Protein AF-A0AAD0E8A0-F1 (afdb_monomer_lite)

Sequence (74 aa):
MNTITLKRNLSFQEYQLLTQILDEMGIEIERKIDSFALDKQDLENIAKSNEEAKQGLLISSEEVRNRALKLCTK

Radius of gyration: 21.2 Å; chains: 1; bounding box: 45×26×51 Å

Secondary structure (DSSP, 8-state):
--PPPPSSPPPHHHHHHHHHHHHHTT--------TT---HHHHHHHHHHHHHHHTT----HHHHHHHHHHHHT-

pLDDT: mean 84.56, std 9.88, range [53.91, 93.75]

Foldseek 3Di:
DDDDDDPDDDDPVRVVVVVVVCVVVVHDDDDDDPPPPQDPVNVVVVVVVVVCVVVVVDDDPVRVVVVVVVVVVD

Structure (mmCIF, N/CA/C/O backbone):
data_AF-A0AAD0E8A0-F1
#
_entry.id   AF-A0AAD0E8A0-F1
#
loop_
_atom_site.group_PDB
_atom_site.id
_atom_site.type_symbol
_atom_site.label_atom_id
_atom_site.label_alt_id
_atom_site.label_comp_id
_atom_site.label_asym_id
_atom_site.label_entity_id
_atom_site.label_seq_id
_atom_site.pdbx_PDB_ins_code
_atom_site.Cartn_x
_atom_site.Cartn_y
_atom_site.Cartn_z
_atom_site.occupancy
_atom_site.B_iso_or_equiv
_atom_site.auth_seq_id
_atom_site.auth_comp_id
_atom_site.auth_asym_id
_atom_site.auth_atom_id
_atom_site.pdbx_PDB_model_num
ATOM 1 N N . MET A 1 1 ? 26.157 -7.363 -13.070 1.00 56.50 1 MET A N 1
ATOM 2 C CA . MET A 1 1 ? 24.942 -6.698 -13.579 1.00 56.50 1 MET A CA 1
ATOM 3 C C . MET A 1 1 ? 25.348 -5.296 -13.994 1.00 56.50 1 MET A C 1
ATOM 5 O O . MET A 1 1 ? 25.896 -4.586 -13.161 1.00 56.50 1 MET A O 1
ATOM 9 N N . ASN A 1 2 ? 25.207 -4.942 -15.272 1.00 69.94 2 ASN A N 1
ATOM 10 C CA . ASN A 1 2 ? 25.653 -3.646 -15.792 1.00 69.94 2 ASN A CA 1
ATOM 11 C C . ASN A 1 2 ? 24.457 -2.690 -15.806 1.00 69.94 2 ASN A C 1
ATOM 13 O O . ASN A 1 2 ? 23.681 -2.692 -16.753 1.00 69.94 2 ASN A O 1
ATOM 17 N N . THR A 1 3 ? 24.282 -1.916 -14.738 1.00 71.94 3 THR A N 1
ATOM 18 C CA . THR A 1 3 ? 23.173 -0.961 -14.606 1.00 71.94 3 THR A CA 1
ATOM 19 C C . THR A 1 3 ? 23.614 0.441 -15.016 1.00 71.94 3 THR A C 1
ATOM 21 O O . THR A 1 3 ? 24.677 0.901 -14.596 1.00 71.94 3 THR A O 1
ATOM 24 N N . ILE A 1 4 ? 22.785 1.147 -15.785 1.00 76.81 4 ILE A N 1
ATOM 25 C CA . ILE A 1 4 ? 22.985 2.571 -16.076 1.00 76.81 4 ILE A CA 1
ATOM 26 C C . ILE A 1 4 ? 22.307 3.384 -14.974 1.00 76.81 4 ILE A C 1
ATOM 28 O O . ILE A 1 4 ? 21.089 3.341 -14.815 1.00 76.81 4 ILE A O 1
ATOM 32 N N . THR A 1 5 ? 23.094 4.143 -14.216 1.00 80.25 5 THR A N 1
ATOM 33 C CA . THR A 1 5 ? 22.572 5.033 -13.174 1.00 80.25 5 THR A CA 1
ATOM 34 C C . THR A 1 5 ? 22.284 6.413 -13.755 1.00 80.25 5 THR A C 1
ATOM 36 O O . THR A 1 5 ? 23.106 6.990 -14.470 1.00 80.25 5 THR A O 1
ATOM 39 N N . LEU A 1 6 ? 21.125 6.978 -13.423 1.00 82.25 6 LEU A N 1
ATOM 40 C CA . LEU A 1 6 ? 20.774 8.337 -13.825 1.00 82.25 6 LEU A CA 1
ATOM 41 C C . LEU A 1 6 ? 21.605 9.358 -13.035 1.00 82.25 6 LEU A C 1
ATOM 43 O O . LEU A 1 6 ? 21.782 9.230 -11.827 1.00 82.25 6 LEU A O 1
ATOM 47 N N . LYS A 1 7 ? 22.110 10.393 -13.719 1.00 82.50 7 LYS A N 1
ATOM 48 C CA . LYS A 1 7 ? 22.994 11.419 -13.124 1.00 82.50 7 LYS A CA 1
ATOM 49 C C . LYS A 1 7 ? 22.291 12.356 -12.136 1.00 82.50 7 LYS A C 1
ATOM 51 O O . LYS A 1 7 ? 22.963 13.058 -11.388 1.00 82.50 7 LYS A O 1
ATOM 56 N N . ARG A 1 8 ? 20.960 12.416 -12.173 1.00 88.50 8 ARG A N 1
ATOM 57 C CA . ARG A 1 8 ? 20.137 13.253 -11.297 1.00 88.50 8 ARG A CA 1
ATOM 58 C C . ARG A 1 8 ? 18.863 12.519 -10.907 1.00 88.50 8 ARG A C 1
ATOM 60 O O . ARG A 1 8 ? 18.424 11.623 -11.627 1.00 88.50 8 ARG A O 1
ATOM 67 N N . ASN A 1 9 ? 18.250 12.967 -9.818 1.00 85.62 9 ASN A N 1
ATOM 68 C CA . ASN A 1 9 ? 16.896 12.559 -9.469 1.00 85.62 9 ASN A CA 1
ATOM 69 C C . ASN A 1 9 ? 15.919 13.137 -10.496 1.00 85.62 9 ASN A C 1
ATOM 71 O O . ASN A 1 9 ? 16.005 14.318 -10.836 1.00 85.62 9 ASN A O 1
ATOM 75 N N . LEU A 1 10 ? 15.021 12.294 -10.993 1.00 85.75 10 LEU A N 1
ATOM 76 C CA . LEU A 1 10 ? 13.959 12.702 -11.903 1.00 85.75 10 LEU A CA 1
ATOM 77 C C . LEU A 1 10 ? 12.691 13.000 -11.108 1.00 85.75 10 LEU A C 1
ATOM 79 O O . LEU A 1 10 ? 12.390 12.312 -10.130 1.00 85.75 10 LEU A O 1
ATOM 83 N N . SER A 1 11 ? 11.933 13.997 -11.552 1.00 90.19 11 SER A N 1
ATOM 84 C CA . SER A 1 11 ? 10.524 14.100 -11.179 1.00 90.19 11 SER A CA 1
ATOM 85 C C . SER A 1 11 ? 9.751 12.876 -11.678 1.00 90.19 11 SER A C 1
ATOM 87 O O . SER A 1 11 ? 10.194 12.155 -12.575 1.00 90.19 11 SER A O 1
ATOM 89 N N . PHE A 1 12 ? 8.568 12.648 -11.111 1.00 84.94 12 PHE A N 1
ATOM 90 C CA . PHE A 1 12 ? 7.716 11.530 -11.511 1.00 84.94 12 PHE A CA 1
ATOM 91 C C . PHE A 1 12 ? 7.385 11.565 -13.013 1.00 84.94 12 PHE A C 1
ATOM 93 O O . PHE A 1 12 ? 7.474 10.545 -13.690 1.00 84.94 12 PHE A O 1
ATOM 100 N N . GLN A 1 13 ? 7.085 12.750 -13.551 1.00 91.94 13 GLN A N 1
ATOM 101 C CA . GLN A 1 13 ? 6.765 12.937 -14.966 1.00 91.94 13 GLN A CA 1
ATOM 102 C C . GLN A 1 13 ? 7.973 12.656 -15.870 1.00 91.94 13 GLN A C 1
ATOM 104 O O . GLN A 1 13 ? 7.843 11.963 -16.877 1.00 91.94 13 GLN A O 1
ATOM 109 N N . GLU A 1 14 ? 9.157 13.159 -15.503 1.00 90.06 14 GLU A N 1
ATOM 110 C CA . GLU A 1 14 ? 10.395 12.888 -16.247 1.00 90.06 14 GLU A CA 1
ATOM 111 C C . GLU A 1 14 ? 10.751 11.400 -16.224 1.00 90.06 14 GLU A C 1
ATOM 113 O O . GLU A 1 14 ? 11.198 10.860 -17.234 1.00 90.06 14 GLU A O 1
ATOM 118 N N . TYR A 1 15 ? 10.539 10.735 -15.086 1.00 88.88 15 TYR A N 1
ATOM 119 C CA . TYR A 1 15 ? 10.746 9.299 -14.963 1.00 88.88 15 TYR A CA 1
ATOM 120 C C . TYR A 1 15 ? 9.809 8.523 -15.894 1.00 88.88 15 TYR A C 1
ATOM 122 O O . TYR A 1 15 ? 10.286 7.685 -16.651 1.00 88.88 15 TYR A O 1
ATOM 130 N N . GLN A 1 16 ? 8.509 8.840 -15.907 1.00 88.69 16 GLN A N 1
ATOM 131 C CA . GLN A 1 16 ? 7.542 8.179 -16.791 1.00 88.69 16 GLN A CA 1
ATOM 132 C C . GLN A 1 16 ? 7.920 8.321 -18.268 1.00 88.69 16 GLN A C 1
ATOM 134 O O . GLN A 1 16 ? 8.006 7.315 -18.973 1.00 88.69 16 GLN A O 1
ATOM 139 N N . LEU A 1 17 ? 8.216 9.545 -18.713 1.00 91.88 17 LEU A N 1
ATOM 140 C CA . LEU A 1 17 ? 8.629 9.800 -20.093 1.00 91.88 17 LEU A CA 1
ATOM 141 C C . LEU A 1 17 ? 9.901 9.020 -20.450 1.00 91.88 17 LEU A C 1
ATOM 143 O O . LEU A 1 17 ? 9.969 8.380 -21.495 1.00 91.88 17 LEU A O 1
ATOM 147 N N . LEU A 1 18 ? 10.903 9.035 -19.568 1.00 89.69 18 LEU A N 1
ATOM 148 C CA . LEU A 1 18 ? 12.145 8.305 -19.796 1.00 89.69 18 LEU A CA 1
ATOM 149 C C . LEU A 1 18 ? 11.907 6.794 -19.871 1.00 89.69 18 LEU A C 1
ATOM 151 O O . LEU A 1 18 ? 12.471 6.141 -20.743 1.00 89.69 18 LEU A O 1
ATOM 155 N N . THR A 1 19 ? 11.076 6.238 -18.984 1.00 88.00 19 THR A N 1
ATOM 156 C CA . THR A 1 19 ? 10.774 4.801 -19.003 1.00 88.00 19 THR A CA 1
ATOM 157 C C . THR A 1 19 ? 10.089 4.372 -20.295 1.00 88.00 19 THR A C 1
ATOM 159 O O . THR A 1 19 ? 10.427 3.320 -20.819 1.00 88.00 19 THR A O 1
ATOM 162 N N . GLN A 1 20 ? 9.198 5.202 -20.845 1.00 89.25 20 GLN A N 1
ATOM 163 C CA . GLN A 1 20 ? 8.554 4.939 -22.135 1.00 89.25 20 GLN A CA 1
ATOM 164 C C . GLN A 1 20 ? 9.571 4.934 -23.279 1.00 89.25 20 GLN A C 1
ATOM 166 O O . GLN A 1 20 ? 9.612 3.991 -24.058 1.00 89.25 20 GLN A O 1
ATOM 171 N N . ILE A 1 21 ? 10.443 5.943 -23.338 1.00 91.94 21 ILE A N 1
ATOM 172 C CA . ILE A 1 21 ? 11.470 6.046 -24.386 1.00 91.94 21 ILE A CA 1
ATOM 173 C C . ILE A 1 21 ? 12.447 4.861 -24.327 1.00 91.94 21 ILE A C 1
ATOM 175 O O . ILE A 1 21 ? 12.838 4.318 -25.356 1.00 91.94 21 ILE A O 1
ATOM 179 N N . LEU A 1 22 ? 12.870 4.460 -23.126 1.00 89.81 22 LEU A N 1
ATOM 180 C CA . LEU A 1 22 ? 13.770 3.318 -22.942 1.00 89.81 22 LEU A CA 1
ATOM 181 C C . LEU A 1 22 ? 13.114 1.998 -23.377 1.00 89.81 22 LEU A C 1
ATOM 183 O O . LEU A 1 22 ? 13.778 1.189 -24.023 1.00 89.81 22 LEU A O 1
ATOM 187 N N . ASP A 1 23 ? 11.827 1.816 -23.081 1.00 89.38 23 ASP A N 1
ATOM 188 C CA . ASP A 1 23 ? 11.042 0.653 -23.511 1.00 89.38 23 ASP A CA 1
ATOM 189 C C . ASP A 1 23 ? 10.899 0.600 -25.042 1.00 89.38 23 ASP A C 1
ATOM 191 O O . ASP A 1 23 ? 11.159 -0.434 -25.655 1.00 89.38 23 ASP A O 1
ATOM 195 N N . GLU A 1 24 ? 10.623 1.738 -25.691 1.00 92.75 24 GLU A N 1
ATOM 196 C CA . GLU A 1 24 ? 10.591 1.855 -27.160 1.00 92.75 24 GLU A CA 1
ATOM 197 C C . GLU A 1 24 ? 11.938 1.510 -27.819 1.00 92.75 24 GLU A C 1
ATOM 199 O O . GLU A 1 24 ? 11.977 0.989 -28.934 1.00 92.75 24 GLU A O 1
ATOM 204 N N . MET A 1 25 ? 13.053 1.763 -27.128 1.00 91.38 25 MET A N 1
ATOM 205 C CA . MET A 1 25 ? 14.396 1.377 -27.575 1.00 91.38 25 MET A CA 1
ATOM 206 C C . MET A 1 25 ? 14.750 -0.089 -27.268 1.00 91.38 25 MET A C 1
ATOM 208 O O . MET A 1 25 ? 15.858 -0.523 -27.591 1.00 91.38 25 MET A O 1
ATOM 212 N N . GLY A 1 26 ? 13.846 -0.855 -26.648 1.00 88.69 26 GLY A N 1
ATOM 213 C CA . GLY A 1 26 ? 14.068 -2.249 -26.261 1.00 88.69 26 GLY A CA 1
ATOM 214 C C . GLY A 1 26 ? 15.028 -2.415 -25.080 1.00 88.69 26 GLY A C 1
ATOM 215 O O . GLY A 1 26 ? 15.662 -3.461 -24.944 1.00 88.69 26 GLY A O 1
ATOM 216 N N . ILE A 1 27 ? 15.186 -1.379 -24.251 1.00 87.69 27 ILE A N 1
ATOM 217 C CA . ILE A 1 27 ? 16.043 -1.417 -23.065 1.00 87.69 27 ILE A CA 1
ATOM 218 C C . ILE A 1 27 ? 15.206 -1.855 -21.865 1.00 87.69 27 ILE A C 1
ATOM 220 O O . ILE A 1 27 ? 14.317 -1.135 -21.415 1.00 87.69 27 ILE A O 1
ATOM 224 N N . GLU A 1 28 ? 15.537 -3.016 -21.305 1.00 81.50 28 GLU A N 1
ATOM 225 C CA . GLU A 1 28 ? 14.878 -3.525 -20.105 1.00 81.50 28 GLU A CA 1
ATOM 226 C C . GLU A 1 28 ? 15.180 -2.646 -18.884 1.00 81.50 28 GLU A C 1
AT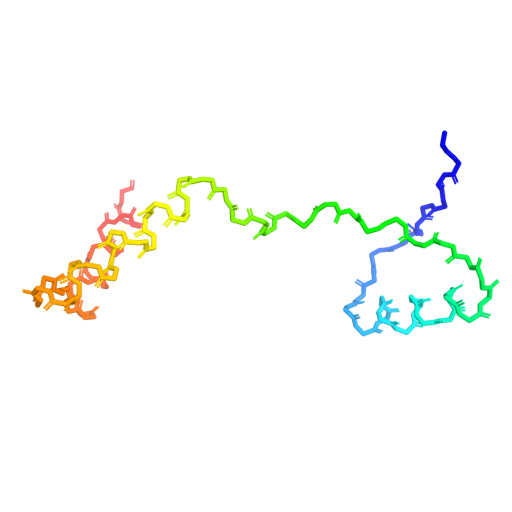OM 228 O O . GLU A 1 28 ? 16.334 -2.383 -18.531 1.00 81.50 28 GLU A O 1
ATOM 233 N N . ILE A 1 29 ? 14.114 -2.210 -18.212 1.00 80.88 29 ILE A N 1
ATOM 234 C CA . ILE A 1 29 ? 14.194 -1.421 -16.987 1.00 80.88 29 ILE A CA 1
ATOM 235 C C . ILE A 1 29 ? 13.909 -2.341 -15.810 1.00 80.88 29 ILE A C 1
ATOM 237 O O . ILE A 1 29 ? 12.774 -2.769 -15.591 1.00 80.88 29 ILE A O 1
ATOM 241 N N . GLU A 1 30 ? 14.939 -2.611 -15.014 1.00 76.38 30 GLU A N 1
ATOM 242 C CA . GLU A 1 30 ? 14.776 -3.336 -13.761 1.00 76.38 30 GLU A CA 1
ATOM 243 C C . GLU A 1 30 ? 13.951 -2.480 -12.791 1.00 76.38 30 GLU A C 1
ATOM 245 O O . GLU A 1 30 ? 14.411 -1.466 -12.250 1.00 76.38 30 GLU A O 1
ATOM 250 N N . ARG A 1 31 ? 12.689 -2.866 -12.585 1.00 68.56 31 ARG A N 1
ATOM 251 C CA . ARG A 1 31 ? 11.864 -2.266 -11.540 1.00 68.56 31 ARG A CA 1
ATOM 252 C C . ARG A 1 31 ? 12.445 -2.706 -10.208 1.00 68.56 31 ARG A C 1
ATOM 254 O O . ARG A 1 31 ? 12.440 -3.894 -9.892 1.00 68.56 31 ARG A O 1
ATOM 261 N N . LYS A 1 32 ? 12.935 -1.750 -9.415 1.00 65.06 32 LYS A N 1
ATOM 262 C CA . LYS A 1 32 ? 13.224 -2.032 -8.009 1.00 65.06 32 LYS A CA 1
ATOM 263 C C . LYS A 1 32 ? 11.959 -2.609 -7.387 1.00 65.06 32 LYS A C 1
ATOM 265 O O . LYS A 1 32 ? 10.880 -2.054 -7.586 1.00 65.06 32 LYS A O 1
ATOM 270 N N . ILE A 1 33 ? 12.126 -3.728 -6.684 1.00 58.38 33 ILE A N 1
ATOM 271 C CA . ILE A 1 33 ? 11.075 -4.383 -5.907 1.00 58.38 33 ILE A CA 1
ATOM 272 C C . ILE A 1 33 ? 10.334 -3.296 -5.136 1.00 58.38 33 ILE A C 1
ATOM 274 O O . ILE A 1 33 ? 10.965 -2.473 -4.469 1.00 58.38 33 ILE A O 1
ATOM 278 N N . ASP A 1 34 ? 9.019 -3.269 -5.328 1.00 58.66 34 ASP A N 1
ATOM 279 C CA . ASP A 1 34 ? 8.137 -2.238 -4.813 1.00 58.66 34 ASP A CA 1
ATOM 280 C C . ASP A 1 34 ? 8.355 -2.112 -3.302 1.00 58.66 34 ASP A C 1
ATOM 282 O O . ASP A 1 34 ? 8.063 -3.036 -2.543 1.00 58.66 34 ASP A O 1
ATOM 286 N N . SER A 1 35 ? 8.915 -0.988 -2.849 1.00 60.34 35 SER A N 1
ATOM 287 C CA . SER A 1 35 ? 9.134 -0.743 -1.418 1.00 60.34 35 SER A CA 1
ATOM 288 C C . SER A 1 35 ? 7.819 -0.625 -0.643 1.00 60.34 35 SER A C 1
ATOM 290 O O . SER A 1 35 ? 7.840 -0.522 0.578 1.00 60.34 35 SER A O 1
ATOM 292 N N . PHE A 1 36 ? 6.692 -0.610 -1.360 1.00 65.06 36 PHE A N 1
ATOM 293 C CA . PHE A 1 36 ? 5.332 -0.609 -0.836 1.00 65.06 36 PHE A CA 1
ATOM 294 C C . PHE A 1 36 ? 4.652 -1.981 -0.935 1.00 65.06 36 PHE A C 1
ATOM 296 O O . PHE A 1 36 ? 3.440 -2.072 -0.740 1.00 65.06 36 PHE A O 1
ATOM 303 N N . ALA A 1 37 ? 5.391 -3.048 -1.259 1.00 76.50 37 ALA A N 1
ATOM 304 C CA . ALA A 1 37 ? 4.846 -4.397 -1.206 1.00 76.50 37 ALA A CA 1
ATOM 305 C C . ALA A 1 37 ? 4.370 -4.701 0.222 1.00 76.50 37 ALA A C 1
ATOM 307 O O . ALA A 1 37 ? 5.164 -4.660 1.160 1.00 76.50 37 ALA A O 1
ATOM 308 N N . LEU A 1 38 ? 3.075 -4.999 0.364 1.00 83.00 38 LEU A N 1
ATOM 309 C CA . LEU A 1 38 ? 2.489 -5.399 1.640 1.00 83.00 38 LEU A CA 1
ATOM 310 C C . LEU A 1 38 ? 3.140 -6.700 2.095 1.00 83.00 38 LEU A C 1
ATOM 312 O O . LEU A 1 38 ? 3.161 -7.686 1.348 1.00 83.00 38 LEU A O 1
ATOM 316 N N . ASP A 1 39 ? 3.649 -6.706 3.319 1.00 87.19 39 ASP A N 1
ATOM 317 C CA . ASP A 1 39 ? 4.168 -7.924 3.911 1.00 87.19 39 ASP A CA 1
ATOM 318 C C . ASP A 1 39 ? 3.031 -8.789 4.492 1.00 87.19 39 ASP A C 1
ATOM 320 O O . ASP A 1 39 ? 1.839 -8.462 4.447 1.00 87.19 39 ASP A O 1
ATOM 324 N N . LYS A 1 40 ? 3.388 -9.959 5.027 1.00 90.12 40 LYS A N 1
ATOM 325 C CA . LYS A 1 40 ? 2.414 -10.875 5.636 1.00 90.12 40 LYS A CA 1
ATOM 326 C C . LYS A 1 40 ? 1.680 -10.227 6.816 1.00 90.12 40 LYS A C 1
ATOM 328 O O . LYS A 1 40 ? 0.497 -10.496 7.012 1.00 90.12 40 LYS A O 1
ATOM 333 N N . GLN A 1 41 ? 2.370 -9.387 7.583 1.00 90.50 41 GLN A N 1
ATOM 334 C CA . GLN A 1 41 ? 1.811 -8.710 8.744 1.00 90.50 41 GLN A CA 1
ATOM 335 C C . GLN A 1 41 ? 0.808 -7.634 8.320 1.00 90.50 41 GLN A C 1
ATOM 337 O O . GLN A 1 41 ? -0.250 -7.515 8.937 1.00 90.50 41 GLN A O 1
ATOM 342 N N . ASP A 1 42 ? 1.099 -6.896 7.251 1.00 88.75 42 ASP A N 1
ATOM 343 C CA . ASP A 1 42 ? 0.183 -5.922 6.663 1.00 88.75 42 ASP A CA 1
ATOM 344 C C . ASP A 1 42 ? -1.115 -6.594 6.209 1.00 88.75 42 ASP A C 1
ATOM 346 O O . ASP A 1 42 ? -2.211 -6.141 6.548 1.00 88.75 42 ASP A O 1
ATOM 350 N N . LEU A 1 43 ? -1.004 -7.725 5.504 1.00 93.62 43 LEU A N 1
ATOM 351 C CA . LEU A 1 43 ? -2.162 -8.502 5.056 1.00 93.62 43 LEU A CA 1
ATOM 352 C C . LEU A 1 43 ? -2.993 -9.031 6.234 1.00 93.62 43 LEU A C 1
ATOM 354 O O . LEU A 1 43 ? -4.223 -8.961 6.201 1.00 93.62 43 LEU A O 1
ATOM 358 N N . GLU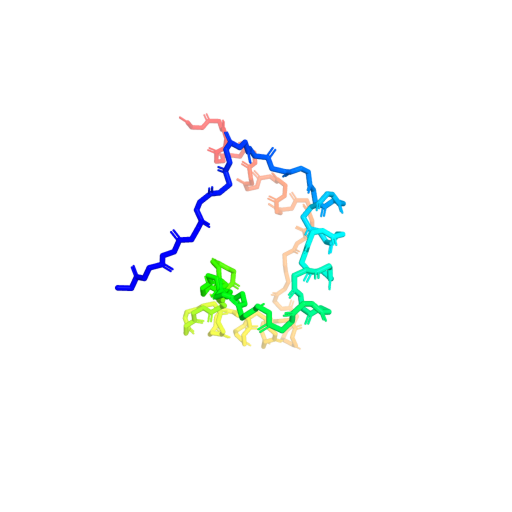 A 1 44 ? -2.341 -9.524 7.290 1.00 93.75 44 GLU A N 1
ATOM 359 C CA . GLU A 1 44 ? -3.013 -9.978 8.514 1.00 93.75 44 GLU A CA 1
ATOM 360 C C . GLU A 1 44 ? -3.727 -8.827 9.237 1.00 93.75 44 GLU A C 1
ATOM 362 O O . GLU A 1 44 ? -4.870 -8.984 9.672 1.00 93.75 44 GLU A O 1
ATOM 367 N N . ASN A 1 45 ? -3.099 -7.651 9.312 1.00 92.62 45 ASN A N 1
ATOM 368 C CA . ASN A 1 45 ? -3.690 -6.460 9.920 1.00 92.62 45 ASN A CA 1
ATOM 369 C C . ASN A 1 45 ? -4.922 -5.981 9.143 1.00 92.62 45 ASN A C 1
ATOM 371 O O . ASN A 1 45 ? -5.946 -5.664 9.751 1.00 92.62 45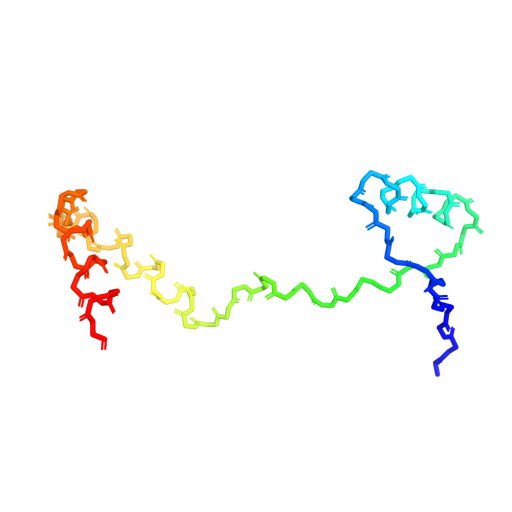 ASN A O 1
ATOM 375 N N . ILE A 1 46 ? -4.855 -5.976 7.809 1.00 91.69 46 ILE A N 1
ATOM 376 C CA . ILE A 1 46 ? -5.988 -5.623 6.944 1.00 91.69 46 ILE A CA 1
ATOM 377 C C . ILE A 1 46 ? -7.135 -6.620 7.135 1.00 91.69 46 ILE A C 1
ATOM 379 O O . ILE A 1 46 ? -8.283 -6.216 7.327 1.00 91.69 46 ILE A O 1
ATOM 383 N N . ALA A 1 47 ? -6.840 -7.924 7.122 1.00 93.75 47 ALA A N 1
ATOM 384 C CA . ALA A 1 47 ? -7.848 -8.963 7.320 1.00 93.75 47 ALA A CA 1
ATOM 385 C C . ALA A 1 47 ? -8.536 -8.833 8.686 1.00 93.75 47 ALA A C 1
ATOM 387 O O . ALA A 1 47 ? -9.765 -8.887 8.769 1.00 93.75 47 ALA A O 1
ATOM 388 N N . LYS A 1 48 ? -7.753 -8.597 9.743 1.00 93.19 48 LYS A N 1
ATOM 389 C CA . LYS A 1 48 ? -8.266 -8.367 11.093 1.00 93.19 48 LYS A CA 1
ATOM 390 C C . LYS A 1 48 ? -9.144 -7.118 11.161 1.00 93.19 48 LYS A C 1
ATOM 392 O O . LYS A 1 48 ? -10.251 -7.195 11.684 1.00 93.19 48 LYS A O 1
ATOM 397 N N . SER A 1 49 ? -8.690 -6.000 10.596 1.00 90.19 49 SER A N 1
ATOM 398 C CA . SER A 1 49 ? -9.448 -4.745 10.595 1.00 90.19 49 SER A CA 1
ATOM 399 C C . SER A 1 49 ? -10.791 -4.887 9.870 1.00 90.19 49 SER A C 1
ATOM 401 O O . SER A 1 49 ? -11.810 -4.395 10.351 1.00 90.19 49 SER A O 1
ATOM 403 N N . ASN A 1 50 ? -10.824 -5.629 8.760 1.00 92.31 50 ASN A N 1
ATOM 404 C CA . ASN A 1 50 ? -12.069 -5.937 8.056 1.00 92.31 50 ASN A CA 1
ATOM 405 C C . ASN A 1 50 ? -13.043 -6.753 8.916 1.00 92.31 50 ASN A C 1
ATOM 407 O O . ASN A 1 50 ? -14.252 -6.542 8.842 1.00 92.31 50 ASN A O 1
ATOM 411 N N . GLU A 1 51 ? -12.542 -7.689 9.720 1.00 93.19 51 GLU A N 1
ATOM 412 C CA . GLU A 1 51 ? -13.378 -8.492 10.612 1.00 93.19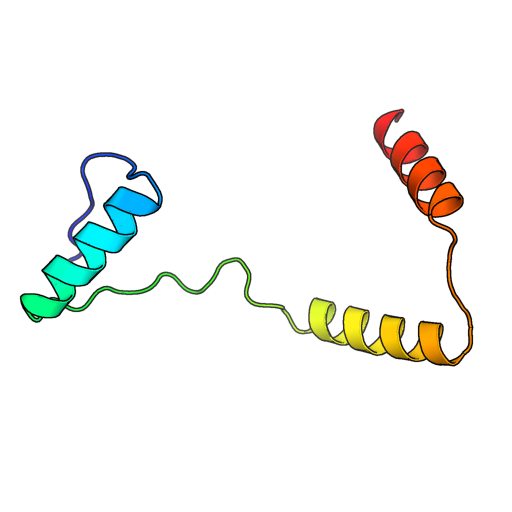 51 GLU A CA 1
ATOM 413 C C . GLU A 1 51 ? -13.898 -7.673 11.804 1.00 93.19 51 GLU A C 1
ATOM 415 O O . GLU A 1 51 ? -15.084 -7.735 12.123 1.00 93.19 51 GLU A O 1
ATOM 420 N N . GLU A 1 52 ? -13.055 -6.821 12.392 1.00 92.56 52 GLU A N 1
ATOM 421 C CA . GLU A 1 52 ? -13.452 -5.856 13.425 1.00 92.56 52 GLU A CA 1
ATOM 422 C C . GLU A 1 52 ? -14.546 -4.907 12.911 1.00 92.56 52 GLU A C 1
ATOM 424 O O . GLU A 1 52 ? -15.556 -4.693 13.586 1.00 92.56 52 GLU A O 1
ATOM 429 N N . ALA A 1 53 ? -14.415 -4.415 11.675 1.00 89.31 53 ALA A N 1
ATOM 430 C CA . ALA A 1 53 ? -15.416 -3.558 11.050 1.00 89.31 53 ALA A CA 1
ATOM 431 C C . ALA A 1 53 ? -16.776 -4.257 10.885 1.00 89.31 53 ALA A C 1
ATOM 433 O O . ALA A 1 53 ? -17.809 -3.657 11.186 1.00 89.31 53 ALA A O 1
ATOM 434 N N . LYS A 1 54 ? -16.798 -5.535 10.472 1.00 92.62 54 LYS A N 1
ATOM 435 C CA . LYS A 1 54 ? -18.044 -6.324 10.388 1.00 92.62 54 LYS A CA 1
ATOM 436 C C . LYS A 1 54 ? -18.713 -6.513 11.748 1.00 92.62 54 LYS A C 1
ATOM 438 O O . LYS A 1 54 ? -19.936 -6.579 11.817 1.00 92.62 54 LYS A O 1
ATOM 443 N N . GLN A 1 55 ? -17.922 -6.598 12.815 1.00 93.50 55 GLN A N 1
ATOM 444 C CA . GLN A 1 55 ? -18.406 -6.736 14.191 1.00 93.50 55 GLN A CA 1
ATOM 445 C C . GLN A 1 55 ? -18.788 -5.388 14.829 1.00 93.50 55 GLN A C 1
ATOM 447 O O . GLN A 1 55 ? -19.211 -5.352 15.983 1.00 93.50 55 GLN A O 1
ATOM 452 N N . GLY A 1 56 ? -18.655 -4.275 14.096 1.00 89.50 56 GLY A N 1
ATOM 453 C CA . GLY A 1 56 ? -18.928 -2.927 14.599 1.00 89.50 56 GLY A CA 1
ATOM 454 C C . GLY A 1 56 ? -17.861 -2.395 15.560 1.00 89.50 56 GLY A C 1
ATOM 455 O O . GLY A 1 56 ? -18.078 -1.372 16.208 1.00 89.50 56 GLY A O 1
ATOM 456 N N . LEU A 1 57 ? -16.704 -3.058 15.648 1.00 88.31 57 LEU A N 1
ATOM 457 C CA . LEU A 1 57 ? -15.555 -2.647 16.452 1.00 88.31 57 LEU A CA 1
ATOM 458 C C . LEU A 1 57 ? -14.763 -1.565 15.708 1.00 88.31 57 LEU A C 1
ATOM 460 O O . LEU A 1 57 ? -13.655 -1.781 15.225 1.00 88.31 57 LEU A O 1
ATOM 464 N N . LEU A 1 58 ? -15.372 -0.389 15.585 1.00 85.81 58 LEU A N 1
ATOM 465 C CA . LEU A 1 58 ? -14.792 0.775 14.926 1.00 85.81 58 LEU A CA 1
ATOM 466 C C . LEU A 1 58 ? -14.325 1.797 15.963 1.00 85.81 58 LEU A C 1
ATOM 468 O O . LEU A 1 58 ? -14.882 1.901 17.053 1.00 85.81 58 LEU A O 1
ATOM 472 N N . ILE A 1 59 ? -13.320 2.584 15.593 1.00 85.44 59 ILE A N 1
ATOM 473 C CA . ILE A 1 59 ? -12.919 3.777 16.341 1.00 85.44 59 ILE A CA 1
ATOM 474 C C . ILE A 1 59 ? -13.342 5.021 15.570 1.00 85.44 59 ILE A C 1
ATOM 476 O O . ILE A 1 59 ? -13.278 5.062 14.340 1.00 85.44 59 ILE A O 1
ATOM 480 N N . SER A 1 60 ? -13.781 6.044 16.292 1.00 87.62 60 SER A N 1
ATOM 481 C CA . SER A 1 60 ? -14.156 7.316 15.683 1.00 87.62 60 SER A CA 1
ATOM 482 C C . SER A 1 60 ? -12.926 8.071 15.173 1.00 87.62 60 SER A C 1
ATOM 484 O O . SER A 1 60 ? -11.812 7.945 15.694 1.00 87.62 60 SER A O 1
ATOM 486 N N . SER A 1 61 ? -13.13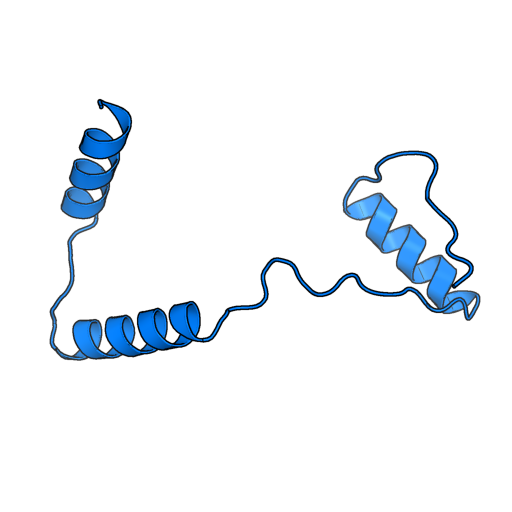1 8.925 14.172 1.00 86.06 61 SER A N 1
ATOM 487 C CA . SER A 1 61 ? -12.084 9.815 13.655 1.00 86.06 61 SER A CA 1
ATOM 488 C C . SER A 1 61 ? -11.507 10.732 14.741 1.00 86.06 61 SER A C 1
ATOM 490 O O . SER A 1 61 ? -10.314 11.042 14.735 1.00 86.06 61 SER A O 1
ATOM 492 N N . GLU A 1 62 ? -12.329 11.131 15.712 1.00 89.50 62 GLU A N 1
ATOM 493 C CA . GLU A 1 62 ? -11.905 11.939 16.850 1.00 89.50 62 GLU A CA 1
ATOM 494 C C . GLU A 1 62 ? -10.977 11.168 17.798 1.00 89.50 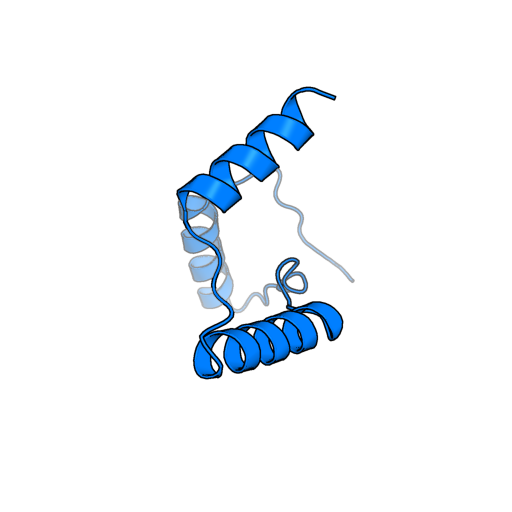62 GLU A C 1
ATOM 496 O O . GLU A 1 62 ? -9.952 11.701 18.230 1.00 89.50 62 GLU A O 1
ATOM 501 N N . GLU A 1 63 ? -11.268 9.895 18.071 1.00 88.00 63 GLU A N 1
ATOM 502 C CA . GLU A 1 63 ? -10.386 9.031 18.860 1.00 88.00 63 GLU A CA 1
ATOM 503 C C . GLU A 1 63 ? -9.053 8.779 18.157 1.00 88.00 63 GLU A C 1
ATOM 505 O O . GLU A 1 63 ? -8.004 8.837 18.805 1.00 88.00 63 GLU A O 1
ATOM 510 N N . VAL A 1 64 ? -9.072 8.557 16.837 1.00 88.12 64 VAL A N 1
ATOM 511 C CA . VAL A 1 64 ? -7.853 8.429 16.019 1.00 88.12 64 VAL A CA 1
ATOM 512 C C . VAL A 1 64 ? -6.994 9.685 16.155 1.00 88.12 64 VAL A C 1
ATOM 514 O O . VAL A 1 64 ? -5.812 9.596 16.495 1.00 88.12 64 VAL A O 1
ATOM 517 N N . ARG A 1 65 ? -7.598 10.865 15.968 1.00 89.06 65 ARG A N 1
ATOM 518 C CA . ARG A 1 65 ? -6.914 12.160 16.088 1.00 89.06 65 ARG A CA 1
ATOM 519 C C . ARG A 1 65 ? -6.312 12.354 17.479 1.00 89.06 65 ARG A C 1
ATOM 521 O O . ARG A 1 65 ? -5.144 12.718 17.598 1.00 89.06 65 ARG A O 1
ATOM 528 N N . ASN A 1 66 ? -7.079 12.081 18.533 1.00 91.56 66 ASN A N 1
ATOM 529 C CA . ASN A 1 66 ? -6.621 12.244 19.913 1.00 91.56 66 ASN A CA 1
ATOM 530 C C . ASN A 1 66 ? -5.471 11.287 20.265 1.00 91.56 66 ASN A C 1
ATOM 532 O O . ASN A 1 66 ? -4.556 11.673 20.995 1.00 91.56 66 ASN A O 1
ATOM 536 N N . ARG A 1 67 ? -5.476 10.053 19.742 1.00 90.06 67 ARG A N 1
ATOM 537 C CA . ARG A 1 67 ? -4.351 9.114 19.899 1.00 90.06 67 ARG A CA 1
ATOM 538 C C . ARG A 1 67 ? -3.099 9.607 19.178 1.00 90.06 67 ARG A C 1
ATOM 540 O O . ARG A 1 67 ? -2.031 9.600 19.782 1.00 90.06 67 ARG A O 1
ATOM 547 N N . ALA A 1 68 ? -3.237 10.075 17.938 1.00 89.31 68 ALA A N 1
ATOM 548 C CA . ALA A 1 68 ? -2.116 10.605 17.164 1.00 89.31 68 ALA A CA 1
ATOM 549 C C . ALA A 1 68 ? -1.467 11.812 17.865 1.00 89.31 68 ALA A C 1
ATOM 551 O O . ALA A 1 68 ? -0.253 11.844 18.047 1.00 89.31 68 ALA A O 1
ATOM 552 N N . LEU A 1 69 ? -2.278 12.751 18.365 1.00 89.69 69 LEU A N 1
ATOM 553 C CA . LEU A 1 69 ? -1.788 13.922 19.102 1.00 89.69 69 LEU A CA 1
ATOM 554 C C . LEU A 1 69 ? -0.981 13.547 20.353 1.00 89.69 69 LEU A C 1
ATOM 556 O O . LEU A 1 69 ? 0.049 14.164 20.623 1.00 89.69 69 LEU A O 1
ATOM 560 N N . LYS A 1 70 ? -1.410 12.516 21.094 1.00 89.56 70 LYS A N 1
ATOM 561 C CA . LYS A 1 70 ? -0.685 12.007 22.273 1.00 89.56 70 LYS A CA 1
ATOM 562 C C . LYS A 1 70 ? 0.665 11.376 21.927 1.00 89.56 70 LYS A C 1
ATOM 564 O O . LYS A 1 70 ? 1.560 11.384 22.764 1.00 89.56 70 LYS A O 1
ATOM 569 N N . LEU A 1 71 ? 0.812 10.811 20.729 1.00 86.88 71 LEU A N 1
ATOM 570 C CA . LEU A 1 71 ? 2.080 10.245 20.259 1.00 86.88 71 LEU A CA 1
ATOM 571 C C . LEU A 1 71 ? 3.062 11.337 19.821 1.00 86.88 71 LEU A C 1
ATOM 573 O O . LEU A 1 71 ? 4.256 11.181 20.029 1.00 86.88 71 LEU A O 1
ATOM 577 N N . CYS A 1 72 ? 2.565 12.449 19.270 1.00 78.12 72 CYS A N 1
ATOM 578 C CA . CYS A 1 72 ? 3.394 13.579 18.835 1.00 78.12 72 CYS A CA 1
ATOM 579 C C . CYS A 1 72 ? 3.835 14.522 19.969 1.00 78.12 72 CYS A C 1
ATOM 581 O O . CYS A 1 72 ? 4.646 15.410 19.730 1.00 78.12 72 CYS A O 1
ATOM 583 N N . THR A 1 73 ? 3.266 14.387 21.170 1.00 72.75 73 THR A N 1
ATOM 584 C CA . THR A 1 73 ? 3.581 15.224 22.348 1.00 72.75 73 THR A CA 1
ATOM 585 C C . THR A 1 73 ? 4.463 14.523 23.387 1.00 72.75 73 THR A C 1
ATOM 587 O O . THR A 1 73 ? 4.734 15.102 24.439 1.00 72.75 73 THR A O 1
ATOM 590 N N . LYS A 1 74 ? 4.915 13.297 23.100 1.00 53.91 74 LYS A N 1
ATOM 591 C CA . LYS A 1 74 ? 6.002 12.617 23.818 1.00 53.91 74 LYS A CA 1
ATOM 592 C C . LYS A 1 74 ? 7.334 12.882 23.133 1.00 53.91 74 LYS A C 1
ATOM 594 O O . LYS A 1 74 ? 8.333 12.942 23.877 1.00 53.91 74 LYS A O 1
#